Protein AF-A0A7C5GSR8-F1 (afdb_monomer)

Sequence (40 aa):
IITKGTIIETEVGLARVTSRPGQVGIINAVLIQSREVEAQ

Solvent-accessible surface area (backbone atoms only — not comparable to fu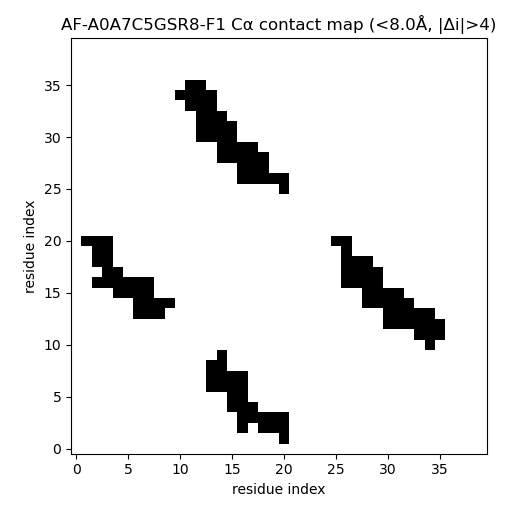ll-atom values): 2586 Å² total; per-residue (Å²): 136,82,46,61,66,42,75,44,84,50,96,65,20,36,26,35,26,72,39,67,46,94,80,43,104,64,81,47,58,45,80,76,40,73,57,70,73,77,85,121

Foldseek 3Di:
DDAQQDWDADPQGIWGWHDGCPPDVDTDTHHPDGPPVPPD

pLDDT: mean 84.43, std 10.61, range [53.47, 94.5]

Structure (mmCIF, N/CA/C/O backbone):
data_AF-A0A7C5GSR8-F1
#
_entry.id   AF-A0A7C5GSR8-F1
#
loop_
_atom_site.group_PDB
_atom_site.id
_atom_site.type_symbol
_atom_site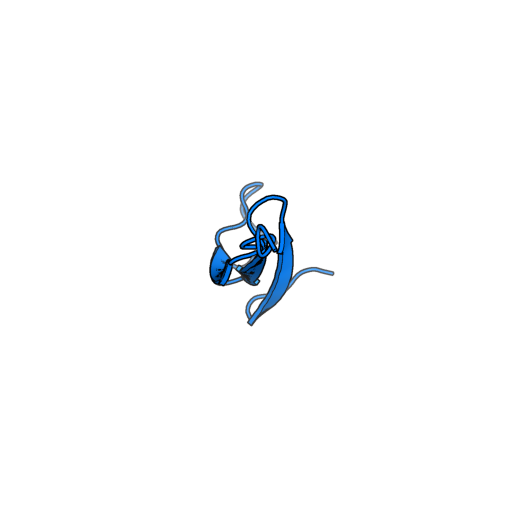.label_atom_id
_atom_site.label_alt_id
_atom_site.label_comp_id
_atom_site.label_asym_id
_atom_site.label_entity_id
_atom_site.label_seq_id
_atom_site.pdbx_PDB_ins_code
_atom_site.Cartn_x
_atom_site.Cartn_y
_atom_site.Cartn_z
_atom_site.occupancy
_atom_site.B_iso_or_equiv
_atom_site.auth_seq_id
_atom_site.auth_comp_id
_atom_site.auth_asym_id
_atom_site.auth_atom_id
_atom_site.pdbx_PDB_model_num
ATOM 1 N N . ILE A 1 1 ? 9.869 -5.827 -3.993 1.00 77.19 1 ILE A N 1
ATOM 2 C CA . ILE A 1 1 ? 9.341 -5.339 -5.293 1.00 77.19 1 ILE A CA 1
ATOM 3 C C . ILE A 1 1 ? 7.841 -5.170 -5.126 1.00 77.19 1 ILE A C 1
ATOM 5 O O . ILE A 1 1 ? 7.190 -6.139 -4.761 1.00 77.19 1 ILE A O 1
ATOM 9 N N . ILE A 1 2 ? 7.313 -3.963 -5.324 1.00 82.38 2 ILE A N 1
ATOM 10 C CA . ILE A 1 2 ? 5.866 -3.713 -5.282 1.00 82.38 2 ILE A CA 1
ATOM 11 C C . ILE A 1 2 ? 5.331 -3.919 -6.698 1.00 82.38 2 ILE A C 1
ATOM 13 O O . ILE A 1 2 ? 5.883 -3.371 -7.652 1.00 82.38 2 ILE A O 1
ATOM 17 N N . THR A 1 3 ? 4.288 -4.726 -6.857 1.00 86.69 3 THR A N 1
ATOM 18 C CA . THR A 1 3 ? 3.669 -5.000 -8.156 1.00 86.69 3 THR A CA 1
ATOM 19 C C . THR A 1 3 ? 2.176 -4.699 -8.104 1.00 86.69 3 THR A C 1
ATOM 21 O O . THR A 1 3 ? 1.589 -4.456 -7.049 1.00 86.69 3 THR A O 1
ATOM 24 N N . LYS A 1 4 ? 1.534 -4.682 -9.275 1.00 87.50 4 LYS A N 1
ATOM 25 C CA . LYS A 1 4 ? 0.078 -4.560 -9.347 1.00 87.50 4 LYS A CA 1
ATOM 26 C C . LYS A 1 4 ? -0.557 -5.735 -8.594 1.00 87.50 4 LYS A C 1
ATOM 28 O O . LYS A 1 4 ? -0.258 -6.884 -8.902 1.00 87.50 4 LYS A O 1
ATOM 33 N N . GLY A 1 5 ? -1.456 -5.439 -7.661 1.00 89.56 5 GLY A N 1
ATOM 34 C CA . GLY A 1 5 ? -2.158 -6.424 -6.838 1.00 89.56 5 GLY A CA 1
ATOM 35 C C . GLY A 1 5 ? -1.539 -6.664 -5.462 1.00 89.56 5 GLY A C 1
ATOM 36 O O . GLY A 1 5 ? -2.185 -7.301 -4.635 1.00 89.56 5 GLY A O 1
ATOM 37 N N . THR A 1 6 ? -0.345 -6.132 -5.180 1.00 92.69 6 THR A N 1
ATOM 38 C CA . THR A 1 6 ? 0.232 -6.175 -3.830 1.00 92.69 6 THR A CA 1
ATOM 39 C C . THR A 1 6 ? -0.657 -5.404 -2.847 1.00 92.69 6 THR A C 1
ATOM 41 O O . THR A 1 6 ? -1.144 -4.318 -3.170 1.00 92.69 6 THR A O 1
ATOM 44 N N . ILE A 1 7 ? -0.869 -5.959 -1.653 1.00 93.19 7 ILE A N 1
ATOM 45 C CA . ILE A 1 7 ? -1.522 -5.269 -0.535 1.00 93.19 7 ILE A CA 1
ATOM 46 C C . ILE A 1 7 ? -0.437 -4.569 0.282 1.00 93.19 7 ILE A C 1
ATOM 48 O O . ILE A 1 7 ? 0.584 -5.175 0.601 1.00 93.19 7 ILE A O 1
ATOM 52 N N . ILE A 1 8 ? -0.657 -3.295 0.584 1.00 91.50 8 ILE A N 1
ATOM 53 C CA . ILE A 1 8 ? 0.235 -2.444 1.368 1.00 91.50 8 ILE A CA 1
ATOM 54 C C . ILE A 1 8 ? -0.518 -1.895 2.579 1.00 91.50 8 ILE A C 1
ATOM 56 O O . ILE A 1 8 ? -1.718 -1.628 2.504 1.00 91.50 8 ILE A O 1
ATOM 60 N N . GLU A 1 9 ? 0.188 -1.727 3.691 1.00 92.19 9 GLU A N 1
ATOM 61 C CA . GLU A 1 9 ? -0.333 -1.028 4.863 1.00 92.19 9 GLU A CA 1
ATOM 62 C C . GLU A 1 9 ? -0.080 0.474 4.708 1.00 92.19 9 GLU A C 1
ATOM 64 O O . GLU A 1 9 ? 0.996 0.903 4.291 1.00 92.19 9 GLU A O 1
ATOM 69 N N . THR A 1 10 ? -1.101 1.268 5.003 1.00 90.12 10 THR A N 1
ATOM 70 C CA . THR A 1 10 ? -1.072 2.730 4.978 1.00 90.12 10 THR A CA 1
ATOM 71 C C . THR A 1 10 ? -1.625 3.257 6.299 1.00 90.12 10 THR A C 1
ATOM 73 O O . THR A 1 10 ? -2.270 2.523 7.048 1.00 90.12 10 THR A O 1
ATOM 76 N N . GLU A 1 11 ? -1.410 4.538 6.585 1.00 88.94 11 GLU A N 1
ATOM 77 C CA . GLU A 1 11 ? -1.876 5.176 7.826 1.00 88.94 11 GLU A CA 1
ATOM 78 C C . GLU A 1 11 ? -3.400 5.087 8.005 1.00 88.94 11 GLU A C 1
ATOM 80 O O . GLU A 1 11 ? -3.893 4.965 9.122 1.00 88.94 11 GLU A O 1
ATOM 85 N N . VAL A 1 12 ? -4.142 5.069 6.895 1.00 89.44 12 VAL A N 1
ATOM 86 C CA . VAL A 1 12 ? -5.606 4.940 6.869 1.00 89.44 12 VAL A CA 1
ATOM 87 C C . VAL A 1 12 ? -6.094 3.484 6.847 1.00 89.44 12 VAL A C 1
ATOM 89 O O . VAL A 1 12 ? -7.290 3.237 6.998 1.00 89.44 12 VAL A O 1
ATOM 92 N N . GLY A 1 13 ? -5.197 2.508 6.661 1.00 92.88 13 GLY A N 1
ATOM 93 C CA . GLY A 1 13 ? -5.515 1.077 6.611 1.00 92.88 13 GLY A CA 1
ATOM 94 C C . GLY A 1 13 ? -4.847 0.310 5.474 1.00 92.88 13 GLY A C 1
ATOM 95 O O . GLY A 1 13 ? -3.845 0.744 4.909 1.00 92.88 13 GLY A O 1
ATOM 96 N N . LEU A 1 14 ? -5.372 -0.869 5.141 1.00 94.19 14 LEU A N 1
ATOM 97 C CA . LEU A 1 14 ? -4.825 -1.692 4.063 1.00 94.19 14 LEU A CA 1
ATOM 98 C C . LEU A 1 14 ? -5.328 -1.193 2.711 1.00 94.19 14 LEU A C 1
ATOM 100 O O . LEU A 1 14 ? -6.526 -0.976 2.517 1.00 94.19 14 LEU A O 1
ATOM 104 N N . ALA A 1 15 ? -4.420 -1.082 1.746 1.00 94.50 15 ALA A N 1
ATOM 105 C CA . ALA A 1 15 ? -4.726 -0.687 0.381 1.00 94.50 15 ALA A CA 1
ATOM 106 C C . ALA A 1 15 ? -4.126 -1.671 -0.631 1.00 94.50 15 ALA A C 1
ATOM 108 O O . ALA A 1 15 ? -3.046 -2.220 -0.437 1.00 94.50 15 ALA A O 1
ATOM 109 N N . ARG A 1 16 ? -4.824 -1.901 -1.744 1.00 93.69 16 ARG A N 1
ATOM 110 C CA . ARG A 1 16 ? -4.384 -2.775 -2.836 1.00 93.69 16 ARG A CA 1
ATOM 111 C C . ARG A 1 16 ? -3.865 -1.949 -4.002 1.00 93.69 16 ARG A C 1
ATOM 113 O O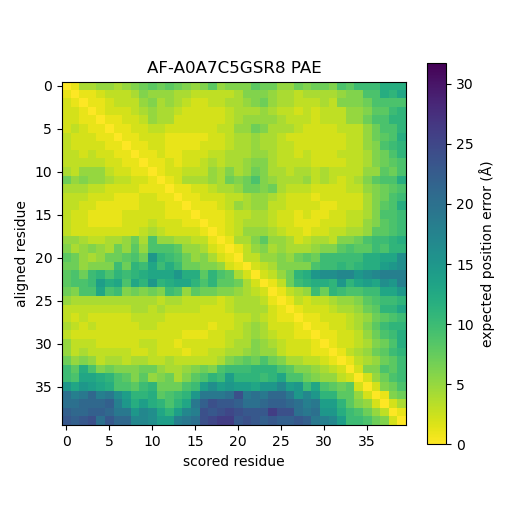 . ARG A 1 16 ? -4.606 -1.150 -4.573 1.00 93.69 16 ARG A O 1
ATOM 120 N N . VAL A 1 17 ? -2.619 -2.190 -4.397 1.00 93.00 17 VAL A N 1
ATOM 121 C CA . VAL A 1 17 ? -1.949 -1.479 -5.490 1.00 93.00 17 VAL A CA 1
ATOM 122 C C . VAL A 1 17 ? -2.604 -1.810 -6.829 1.00 93.00 17 VAL A C 1
ATOM 124 O O . VAL A 1 17 ? -2.734 -2.976 -7.207 1.00 93.00 17 VAL A O 1
ATOM 127 N N . THR A 1 18 ? -2.990 -0.783 -7.582 1.00 90.62 18 THR A N 1
ATOM 128 C CA . THR A 1 18 ? -3.590 -0.926 -8.918 1.00 90.62 18 THR A CA 1
ATOM 129 C C . THR A 1 18 ? -2.661 -0.460 -10.036 1.00 90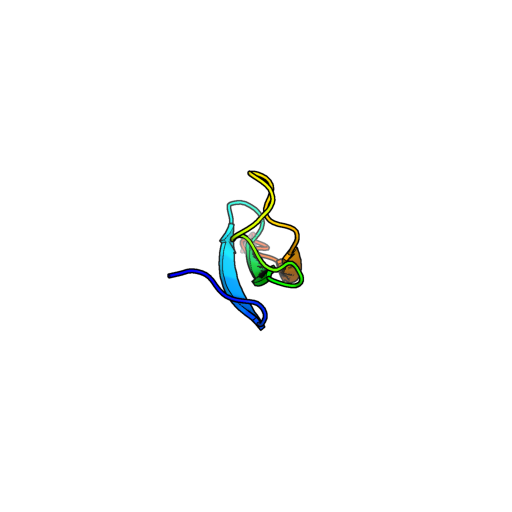.62 18 THR A C 1
ATOM 131 O O . THR A 1 18 ? -2.827 -0.904 -11.178 1.00 90.62 18 THR A O 1
ATOM 134 N N . SER A 1 19 ? -1.655 0.365 -9.726 1.00 86.94 19 SER A N 1
ATOM 135 C CA . SER A 1 19 ? -0.648 0.816 -10.691 1.00 86.94 19 SER A CA 1
ATOM 136 C C . SER A 1 19 ? 0.536 -0.152 -10.821 1.00 86.94 19 SER A C 1
ATOM 138 O O . SER A 1 19 ? 0.782 -1.011 -9.974 1.00 86.94 19 SER A O 1
ATOM 140 N N . ARG A 1 20 ? 1.283 -0.030 -11.927 1.00 83.94 20 ARG A N 1
ATOM 141 C CA . ARG A 1 20 ? 2.599 -0.663 -12.088 1.00 83.94 20 ARG A CA 1
ATOM 142 C C . ARG A 1 20 ? 3.668 0.384 -11.741 1.00 83.94 20 ARG A C 1
ATOM 144 O O . ARG A 1 20 ? 3.873 1.291 -12.542 1.00 83.94 20 ARG A O 1
ATOM 151 N N . PRO A 1 21 ? 4.342 0.277 -10.585 1.00 76.12 21 PRO A N 1
ATOM 152 C CA . PRO A 1 21 ? 5.210 1.341 -10.070 1.00 76.12 21 PRO A CA 1
ATOM 153 C C . PRO A 1 21 ? 6.501 1.546 -10.874 1.00 76.12 21 PRO A C 1
ATOM 155 O O . PRO A 1 21 ? 7.129 2.587 -10.763 1.00 76.12 21 PRO A O 1
ATOM 158 N N . GLY A 1 22 ? 6.888 0.593 -11.729 1.00 75.00 22 GLY A N 1
ATOM 159 C CA . GLY A 1 22 ? 8.143 0.653 -12.488 1.00 75.00 22 GLY A CA 1
ATOM 160 C C . GLY A 1 22 ? 8.267 1.784 -13.520 1.00 75.00 22 GLY A C 1
ATOM 161 O O . GLY A 1 22 ? 9.312 1.876 -14.148 1.00 75.00 22 GLY A O 1
ATOM 162 N N . GLN A 1 23 ? 7.236 2.614 -13.727 1.00 69.25 23 GLN A N 1
ATOM 163 C CA . GLN A 1 23 ? 7.271 3.718 -14.700 1.00 69.25 23 GLN A CA 1
ATOM 164 C C . GLN A 1 23 ? 6.972 5.106 -14.120 1.00 69.25 23 GLN A C 1
ATOM 166 O O . GLN A 1 23 ? 7.298 6.101 -14.757 1.00 69.25 23 GLN A O 1
ATOM 171 N N . VAL A 1 24 ? 6.358 5.204 -12.937 1.00 67.88 24 VAL A N 1
ATOM 172 C CA . VAL A 1 24 ? 5.919 6.483 -12.356 1.00 67.88 24 VAL A CA 1
ATOM 173 C C . VAL A 1 24 ? 6.229 6.460 -10.862 1.00 67.88 24 VAL A C 1
ATOM 175 O O . VAL A 1 24 ? 5.896 5.490 -10.189 1.00 67.88 24 VAL A O 1
ATOM 178 N N . GLY A 1 25 ? 6.826 7.529 -10.325 1.00 80.06 25 GLY A N 1
ATOM 179 C CA . GLY A 1 25 ? 7.179 7.661 -8.900 1.00 80.06 25 GLY A CA 1
ATOM 180 C C . GLY A 1 25 ? 5.988 7.776 -7.936 1.00 80.06 25 GLY A C 1
ATOM 181 O O . GLY A 1 25 ? 6.172 8.144 -6.781 1.00 80.06 25 GLY A O 1
ATOM 182 N N . ILE A 1 26 ? 4.771 7.492 -8.407 1.00 85.69 26 ILE A N 1
ATOM 183 C CA . ILE A 1 26 ? 3.519 7.587 -7.658 1.00 85.69 26 ILE A CA 1
ATOM 184 C C . ILE A 1 26 ? 2.837 6.217 -7.709 1.00 85.69 26 ILE A C 1
ATOM 186 O O . ILE A 1 26 ? 2.676 5.619 -8.779 1.00 85.69 26 ILE A O 1
ATOM 190 N N . ILE A 1 27 ? 2.427 5.712 -6.547 1.00 87.94 27 ILE A N 1
ATOM 191 C CA . ILE A 1 27 ? 1.751 4.421 -6.414 1.00 87.94 27 ILE A CA 1
ATOM 192 C C . ILE A 1 27 ? 0.268 4.677 -6.176 1.00 87.94 27 ILE A C 1
ATOM 194 O O . ILE A 1 27 ? -0.108 5.254 -5.162 1.00 87.94 27 ILE A O 1
ATOM 198 N N . ASN A 1 28 ? -0.575 4.206 -7.094 1.00 90.50 28 ASN A N 1
ATOM 199 C CA . ASN A 1 28 ? -2.021 4.262 -6.925 1.00 90.50 28 ASN A CA 1
ATOM 200 C C . ASN A 1 28 ? -2.492 2.960 -6.280 1.00 90.50 28 ASN A C 1
ATOM 202 O O . ASN A 1 28 ? -2.152 1.862 -6.742 1.00 90.50 28 ASN A O 1
ATOM 206 N N . ALA A 1 29 ? -3.297 3.088 -5.232 1.00 93.44 29 ALA A N 1
ATOM 207 C CA . ALA A 1 29 ? -3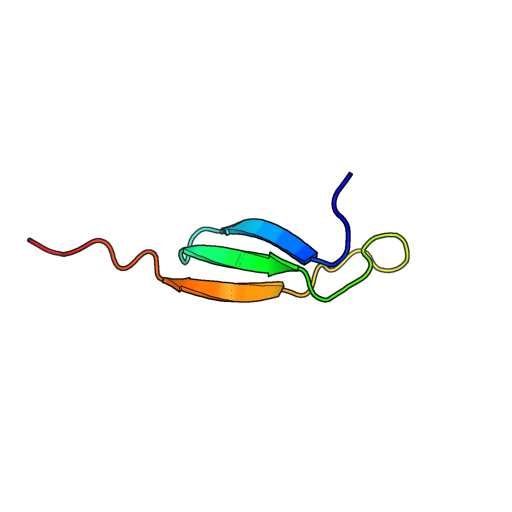.877 1.971 -4.507 1.00 93.44 29 ALA A CA 1
ATOM 208 C C . ALA A 1 29 ? -5.328 2.278 -4.118 1.00 93.44 29 ALA A C 1
ATOM 210 O O . ALA A 1 29 ? -5.724 3.436 -4.017 1.00 93.44 29 ALA A O 1
ATOM 211 N N . VAL A 1 30 ? -6.121 1.227 -3.925 1.00 93.88 30 VAL A N 1
ATOM 212 C CA . VAL A 1 30 ? -7.514 1.315 -3.469 1.00 93.88 30 VAL A CA 1
ATOM 213 C C . VAL A 1 30 ? -7.588 0.771 -2.050 1.00 93.88 30 VAL A C 1
ATOM 2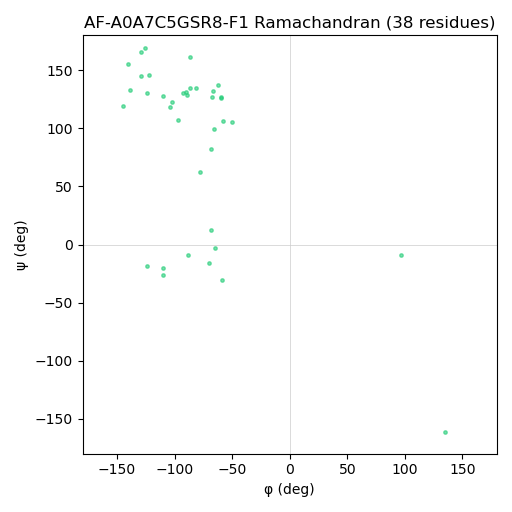15 O O . VAL A 1 30 ? -7.122 -0.344 -1.819 1.00 93.88 30 VAL A O 1
ATOM 218 N N . LEU A 1 31 ? -8.162 1.536 -1.119 1.00 93.19 31 LEU A N 1
ATOM 219 C CA . LEU A 1 31 ? -8.387 1.095 0.258 1.00 93.19 31 LEU A CA 1
ATOM 220 C C . LEU A 1 31 ? -9.282 -0.154 0.257 1.00 93.19 31 LEU A C 1
ATOM 222 O O . LEU A 1 31 ? -10.349 -0.156 -0.354 1.00 93.19 31 LEU A O 1
ATOM 226 N N . ILE A 1 32 ? -8.825 -1.218 0.908 1.00 93.44 32 ILE A N 1
ATOM 227 C CA . ILE A 1 32 ? -9.570 -2.476 1.051 1.00 93.44 32 ILE A CA 1
ATOM 228 C C . ILE A 1 32 ? -10.039 -2.706 2.485 1.00 93.44 32 ILE A C 1
ATOM 230 O O . ILE A 1 32 ? -11.038 -3.387 2.686 1.00 93.44 32 ILE A O 1
ATOM 234 N N . GLN A 1 33 ? -9.338 -2.142 3.467 1.00 91.94 33 GLN A N 1
ATOM 235 C CA . GLN A 1 33 ? -9.714 -2.227 4.869 1.00 91.94 33 GLN A CA 1
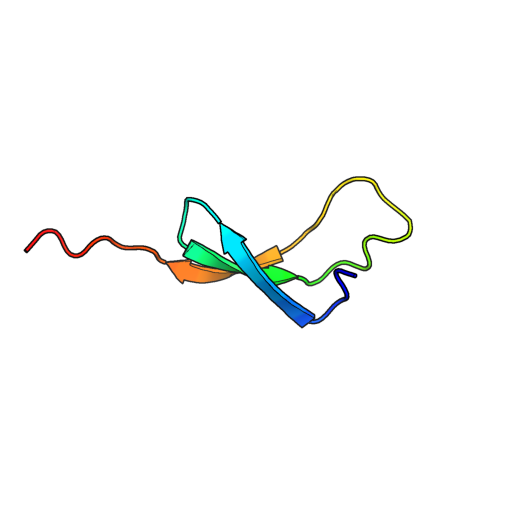ATOM 236 C C . GLN A 1 33 ? -9.335 -0.923 5.552 1.00 91.94 33 GLN A C 1
ATOM 238 O O . GLN A 1 33 ? -8.159 -0.563 5.584 1.00 91.94 33 GLN A O 1
ATOM 243 N N . SER A 1 34 ? -10.328 -0.228 6.093 1.00 86.62 34 SER A N 1
ATOM 244 C CA . SER A 1 34 ? -10.115 0.935 6.944 1.00 86.62 34 SER A CA 1
ATOM 245 C C . SER A 1 34 ? -9.456 0.475 8.237 1.00 86.62 34 SER A C 1
ATOM 247 O O . SER A 1 34 ? -9.934 -0.462 8.878 1.00 86.62 34 SE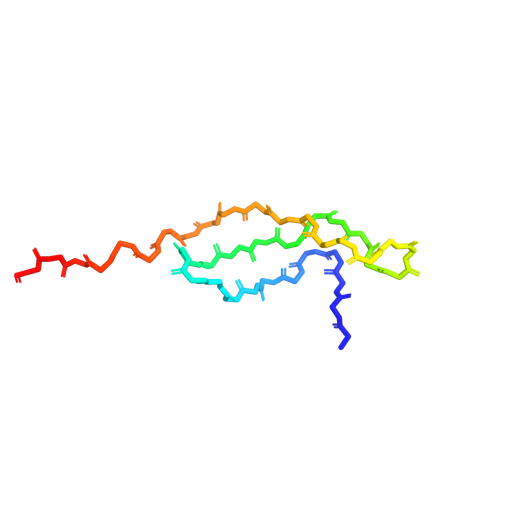R A O 1
ATOM 249 N N . ARG A 1 35 ? -8.388 1.153 8.660 1.00 81.75 35 ARG A N 1
ATOM 250 C CA . ARG A 1 35 ? -7.949 1.103 10.056 1.00 81.75 35 ARG A CA 1
ATOM 251 C C . ARG A 1 35 ? -8.872 2.021 10.846 1.00 81.75 35 ARG A C 1
ATOM 253 O O . ARG A 1 35 ? -8.448 3.040 11.376 1.00 81.75 35 ARG A O 1
ATOM 260 N N . GLU A 1 36 ? -10.160 1.689 10.869 1.00 78.00 36 GLU A N 1
ATOM 261 C CA . GLU A 1 36 ? -11.012 2.181 11.937 1.00 78.00 36 GLU A CA 1
ATOM 262 C C . GLU A 1 36 ? -10.462 1.515 13.188 1.00 78.00 36 GLU A C 1
ATOM 264 O O . GLU A 1 36 ? -10.635 0.321 13.425 1.00 78.00 36 GLU A O 1
ATOM 269 N N . VAL A 1 37 ? -9.659 2.283 13.921 1.00 68.25 37 VAL A N 1
ATOM 270 C CA . VAL A 1 37 ? -9.391 1.975 15.312 1.00 68.25 37 VAL A CA 1
ATOM 271 C C . VAL A 1 37 ? -10.774 1.978 15.932 1.00 68.25 37 VAL A C 1
ATOM 273 O O . VAL A 1 37 ? -11.397 3.036 16.020 1.00 68.25 37 VAL A O 1
ATOM 276 N N . GLU A 1 38 ? -11.291 0.792 16.240 1.00 61.06 38 GLU A N 1
ATOM 277 C CA . GLU A 1 38 ? -12.462 0.666 17.085 1.00 61.06 38 GLU A CA 1
ATOM 278 C C . GLU A 1 38 ? -12.168 1.515 18.322 1.00 61.06 38 GLU A C 1
ATOM 280 O O . GLU A 1 38 ? -11.312 1.176 19.142 1.00 61.06 38 GLU A O 1
ATOM 285 N N . ALA A 1 39 ? -12.814 2.675 18.406 1.00 58.75 39 ALA A N 1
ATOM 286 C CA . ALA A 1 39 ? -12.973 3.376 19.659 1.00 58.75 39 ALA A CA 1
ATOM 287 C C . ALA A 1 39 ? -13.924 2.503 20.483 1.00 58.75 39 ALA A C 1
ATOM 289 O O . ALA A 1 39 ? -15.141 2.679 20.428 1.00 58.75 39 ALA A O 1
ATOM 290 N N . GLN A 1 40 ? -13.356 1.476 21.117 1.00 53.47 40 GLN A N 1
ATOM 291 C CA . GLN A 1 40 ? -13.970 0.776 22.239 1.00 53.47 40 GLN A CA 1
ATOM 292 C C . GLN A 1 40 ? -13.884 1.662 23.479 1.00 53.47 40 GLN A C 1
ATOM 294 O O . GLN A 1 40 ? -12.823 2.301 23.677 1.00 53.47 40 GLN A O 1
#

Secondary structure (DSSP, 8-state):
---TT-EEEETTEEEEE-S-GGG-S---EEEEEE------

Radius of gyration: 11.76 Å; Cα contacts (8 Å, |Δi|>4): 64; chains: 1; bounding box: 23×14×37 Å

Mean predicted aligned error: 5.96 Å

Nearest PDB structures (foldseek):
  7zhg-assembly1_J  TM=8.797E-01  e=2.219E-03  Pyrococcus abyssi GE5
  6th6-assembly1_Ak  TM=8.897E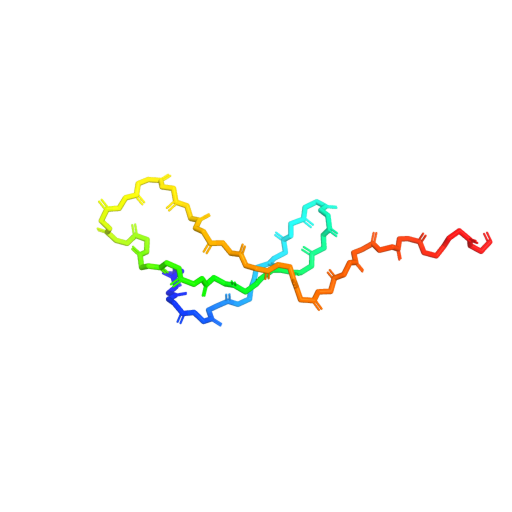-01  e=4.022E-03  Thermococcus kodakarensis KOD1
  8hl4-assembly1_AS8E  TM=8.319E-01  e=9.497E-03  Sulfolobus acidocaldarius DSM 639
  6tmf-assembly1_K  TM=8.623E-01  e=1.322E-02  Thermococcus celer Vu 13 = JCM 8558
  9e7f-assembly1_BJ  TM=9.052E-01  e=1.722E-02  Pyrobaculum calidifontis JCM 11548